Protein AF-A0AAD5KLH9-F1 (afdb_monomer_lite)

InterPro domains:
  IPR018793 Cytochrome c oxidase assembly protein PET191 [PF10203] (15-80)
  IPR018793 Cytochrome c oxidase assembly protein PET191 [PTHR28627] (13-86)

Organism: NCBI:txid1820382

Sequence (90 aa):
MPQSFYEPEQLADTRPCSALRDDLKFCIQNTDCYKKEKKTPRECLLSNHPSVPLECHQLRQSFFECKRSILDNRQRFRGRKDYSAITPKS

Structure (mmCIF, N/CA/C/O backbone):
data_AF-A0AAD5KLH9-F1
#
_entry.id   AF-A0AAD5KLH9-F1
#
loop_
_atom_site.group_PDB
_atom_site.id
_atom_site.type_symbol
_atom_site.label_atom_id
_atom_site.label_alt_id
_atom_site.label_comp_id
_atom_site.label_asym_id
_atom_site.label_entity_id
_atom_site.label_seq_id
_atom_site.pdbx_PDB_ins_code
_atom_site.Cartn_x
_atom_site.Cartn_y
_atom_site.Cartn_z
_atom_site.occupancy
_atom_site.B_iso_or_equiv
_atom_site.auth_seq_id
_atom_site.auth_comp_id
_atom_site.auth_asym_id
_atom_site.auth_atom_id
_atom_site.pdbx_PDB_model_num
ATOM 1 N N . MET A 1 1 ? -16.196 11.768 -37.651 1.00 56.81 1 MET A N 1
ATOM 2 C CA . MET A 1 1 ? -16.557 10.799 -36.596 1.00 56.81 1 MET A CA 1
ATOM 3 C C . MET A 1 1 ? -16.005 9.447 -37.011 1.00 56.81 1 MET A C 1
ATOM 5 O O . MET A 1 1 ? -16.312 9.018 -38.116 1.00 56.81 1 MET A O 1
ATOM 9 N N . PRO A 1 2 ? -15.183 8.811 -36.171 1.00 54.03 2 PRO A N 1
ATOM 10 C CA . PRO A 1 2 ? -15.509 7.436 -35.825 1.00 54.03 2 PRO A CA 1
ATOM 11 C C . PRO A 1 2 ? -15.554 7.262 -34.307 1.00 54.03 2 PRO A C 1
ATOM 13 O O . PRO A 1 2 ? -14.684 7.724 -33.574 1.00 54.03 2 PRO A O 1
ATOM 16 N N . GLN A 1 3 ? -16.630 6.618 -33.866 1.00 56.00 3 GLN A N 1
ATOM 17 C CA . GLN A 1 3 ? -16.830 6.137 -32.508 1.00 56.00 3 GLN A CA 1
ATOM 18 C C . GLN A 1 3 ? -15.834 5.001 -32.254 1.00 56.00 3 GLN A C 1
ATOM 20 O O . GLN A 1 3 ? -15.981 3.921 -32.823 1.00 56.00 3 GLN A O 1
ATOM 25 N N . SER A 1 4 ? -14.831 5.227 -31.406 1.00 45.38 4 SER A N 1
ATOM 26 C CA . SER A 1 4 ? -14.119 4.124 -30.769 1.00 45.38 4 SER A CA 1
ATOM 27 C C . SER A 1 4 ? -14.954 3.656 -29.583 1.00 45.38 4 SER A C 1
ATOM 29 O O . SER A 1 4 ? -15.199 4.390 -28.625 1.00 45.38 4 SER A O 1
ATOM 31 N N . PHE A 1 5 ? -15.446 2.442 -29.761 1.00 54.34 5 PHE A N 1
ATOM 32 C CA . PHE A 1 5 ? -16.168 1.582 -28.850 1.00 54.34 5 PHE A CA 1
ATOM 33 C C . PHE A 1 5 ? -15.637 1.616 -27.409 1.00 54.34 5 PHE A C 1
ATOM 35 O O . PHE A 1 5 ? -14.444 1.747 -27.158 1.00 54.34 5 PHE A O 1
ATOM 42 N N . TYR A 1 6 ? -16.568 1.463 -26.472 1.00 64.31 6 TYR A N 1
ATOM 43 C CA . TYR A 1 6 ? -16.329 1.193 -25.061 1.00 64.31 6 TYR A CA 1
ATOM 44 C C . TYR A 1 6 ? -15.573 -0.140 -24.919 1.00 64.31 6 TYR A C 1
ATOM 46 O O . TYR A 1 6 ? -16.194 -1.200 -24.903 1.00 64.31 6 TYR A O 1
ATOM 54 N N . GLU A 1 7 ? -14.244 -0.098 -24.833 1.00 51.50 7 GLU A N 1
ATOM 55 C CA . GLU A 1 7 ? -13.477 -1.163 -24.188 1.00 51.50 7 GLU A CA 1
ATOM 56 C C . GLU A 1 7 ? -13.312 -0.784 -22.713 1.00 51.50 7 GLU A C 1
ATOM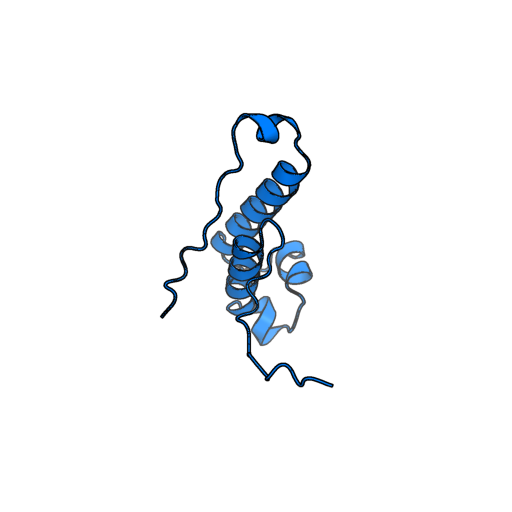 58 O O . GLU A 1 7 ? -12.741 0.269 -22.415 1.00 51.50 7 GLU A O 1
ATOM 63 N N . PRO A 1 8 ? -13.789 -1.598 -21.754 1.00 47.84 8 PRO A N 1
ATOM 64 C CA . PRO A 1 8 ? -13.342 -1.492 -20.376 1.00 47.84 8 PRO A CA 1
ATOM 65 C C . PRO A 1 8 ? -11.913 -2.041 -20.323 1.00 47.84 8 PRO A C 1
ATOM 67 O O . PRO A 1 8 ? -11.663 -3.151 -19.855 1.00 47.84 8 PRO A O 1
ATOM 70 N N . GLU A 1 9 ? -10.979 -1.277 -20.882 1.00 53.62 9 GLU A N 1
ATOM 71 C CA . GLU A 1 9 ? -9.567 -1.611 -20.898 1.00 53.62 9 GLU A CA 1
ATOM 72 C C . GLU A 1 9 ? -9.129 -1.688 -19.439 1.00 53.62 9 GLU A C 1
ATOM 74 O O . GLU A 1 9 ? -9.240 -0.722 -18.677 1.00 53.62 9 GLU A O 1
ATOM 79 N N . GLN A 1 10 ? -8.764 -2.901 -19.021 1.00 56.97 10 GLN A N 1
ATOM 80 C CA . GLN A 1 10 ? -8.304 -3.208 -17.676 1.00 56.97 10 GLN A CA 1
ATOM 81 C C . GLN A 1 10 ? -7.330 -2.109 -17.260 1.00 56.97 10 GLN A C 1
ATOM 83 O O . GLN A 1 10 ? -6.279 -1.965 -17.882 1.00 56.97 10 GLN A O 1
ATOM 88 N N . LEU A 1 11 ? -7.700 -1.321 -16.243 1.00 55.09 11 LEU A N 1
ATOM 89 C CA . LEU A 1 11 ? -6.908 -0.206 -15.728 1.00 55.09 11 LEU A CA 1
ATOM 90 C C . LEU A 1 11 ? -5.671 -0.763 -15.012 1.00 55.09 11 LEU A C 1
ATOM 92 O O . LEU A 1 11 ? -5.532 -0.678 -13.795 1.00 55.09 11 LEU A O 1
ATOM 96 N N . ALA A 1 12 ? -4.777 -1.388 -15.771 1.00 58.78 12 ALA A N 1
ATOM 97 C CA . ALA A 1 12 ? -3.424 -1.654 -15.361 1.00 58.78 12 ALA A CA 1
ATOM 98 C C . ALA A 1 12 ? -2.776 -0.276 -15.255 1.00 58.78 12 ALA A C 1
ATOM 100 O O . ALA A 1 12 ? -2.370 0.310 -16.258 1.00 58.78 12 ALA A O 1
ATOM 101 N N . ASP A 1 13 ? -2.764 0.287 -14.044 1.00 61.28 13 ASP A N 1
ATOM 102 C CA . ASP A 1 13 ? -2.027 1.507 -13.737 1.00 61.28 13 ASP A CA 1
ATOM 103 C C . ASP A 1 13 ? -0.598 1.323 -14.301 1.00 61.28 13 ASP A C 1
ATOM 105 O O . ASP A 1 13 ? 0.217 0.581 -13.753 1.00 61.28 13 ASP A O 1
ATOM 109 N N . THR A 1 14 ? -0.273 1.999 -15.409 1.00 67.56 14 THR A N 1
ATOM 110 C CA . THR A 1 14 ? 1.052 1.949 -16.072 1.00 67.56 14 THR A CA 1
ATOM 111 C C . THR A 1 14 ? 2.127 2.688 -15.275 1.00 67.56 14 THR A C 1
ATOM 113 O O . THR A 1 14 ? 3.288 2.805 -15.675 1.00 67.56 14 THR A O 1
ATOM 116 N N . ARG A 1 15 ? 1.736 3.226 -14.118 1.00 77.00 15 ARG A N 1
ATOM 117 C CA . ARG A 1 15 ? 2.606 3.943 -13.205 1.00 77.00 15 ARG A CA 1
ATOM 118 C C . ARG A 1 15 ? 3.601 2.967 -12.578 1.00 77.00 15 ARG A C 1
ATOM 120 O O . ARG A 1 15 ? 3.222 1.871 -12.171 1.00 77.00 15 ARG A O 1
ATOM 127 N N . PRO A 1 16 ? 4.868 3.372 -12.422 1.00 76.88 16 PRO A N 1
ATOM 128 C CA . PRO A 1 16 ? 5.849 2.540 -11.745 1.00 76.88 16 PRO A CA 1
ATOM 129 C C . PRO A 1 16 ? 5.389 2.234 -10.310 1.00 76.88 16 PRO A C 1
ATOM 131 O O . PRO A 1 16 ? 4.861 3.112 -9.623 1.00 76.88 16 PRO A O 1
ATOM 134 N N . CYS A 1 17 ? 5.614 0.994 -9.865 1.00 84.25 17 CYS A N 1
ATOM 135 C CA . CYS A 1 17 ? 5.178 0.479 -8.560 1.00 84.25 17 CYS A CA 1
ATOM 136 C C . CYS A 1 17 ? 3.650 0.354 -8.383 1.00 84.25 17 CYS A C 1
ATOM 138 O O . CYS A 1 17 ? 3.180 0.357 -7.244 1.00 84.25 17 CYS A O 1
ATOM 140 N N . SER A 1 18 ? 2.869 0.270 -9.467 1.00 84.19 18 SER A N 1
ATOM 141 C CA . SER A 1 18 ? 1.410 0.090 -9.404 1.00 84.19 18 SER A CA 1
ATOM 142 C C . SER A 1 18 ? 1.002 -1.193 -8.682 1.00 84.19 18 SER A C 1
ATOM 144 O O . SER A 1 18 ? 0.211 -1.115 -7.750 1.00 84.19 18 SER A O 1
ATOM 146 N N . ALA A 1 19 ? 1.645 -2.320 -8.995 1.00 84.25 19 ALA A N 1
ATOM 147 C CA . ALA A 1 19 ? 1.454 -3.600 -8.308 1.00 84.25 19 ALA A CA 1
ATOM 148 C C . ALA A 1 19 ? 1.547 -3.474 -6.776 1.00 84.25 19 ALA A C 1
ATOM 150 O O . ALA A 1 19 ? 0.585 -3.731 -6.061 1.00 84.25 19 ALA A O 1
ATOM 151 N N . LEU A 1 20 ? 2.668 -2.945 -6.272 1.00 87.56 20 LEU A N 1
ATOM 152 C CA . LEU A 1 20 ? 2.876 -2.729 -4.835 1.00 87.56 20 LEU A CA 1
ATOM 153 C C . LEU A 1 20 ? 1.848 -1.772 -4.222 1.00 87.56 20 LEU A C 1
ATOM 155 O O . LEU A 1 20 ? 1.511 -1.880 -3.043 1.00 87.56 20 LEU A O 1
ATOM 159 N N . ARG A 1 21 ? 1.367 -0.796 -5.000 1.00 87.81 21 ARG A N 1
ATOM 160 C CA . ARG A 1 21 ? 0.325 0.127 -4.548 1.00 87.81 21 ARG A CA 1
ATOM 161 C C . ARG A 1 21 ? -1.001 -0.603 -4.363 1.00 87.81 21 ARG A C 1
ATOM 163 O O . ARG A 1 21 ? -1.709 -0.297 -3.404 1.00 87.81 21 ARG A O 1
ATOM 170 N N . ASP A 1 22 ? -1.338 -1.509 -5.266 1.00 89.19 22 ASP A N 1
ATOM 171 C CA . ASP A 1 22 ? -2.580 -2.270 -5.210 1.00 89.19 22 ASP A CA 1
ATOM 172 C C . ASP A 1 22 ? -2.529 -3.339 -4.119 1.00 89.19 22 ASP A C 1
ATOM 174 O O . ASP A 1 22 ? -3.466 -3.411 -3.324 1.00 89.19 22 ASP A O 1
ATOM 178 N N . ASP A 1 23 ? -1.397 -4.026 -3.956 1.00 88.62 23 ASP A N 1
ATOM 179 C CA . ASP A 1 23 ? -1.169 -4.950 -2.839 1.00 88.62 23 ASP A CA 1
ATOM 180 C C . ASP A 1 23 ? -1.299 -4.230 -1.489 1.00 88.62 23 ASP A C 1
ATOM 182 O O . ASP A 1 23 ? -1.993 -4.693 -0.582 1.00 88.62 23 ASP A O 1
ATOM 186 N N . LEU A 1 24 ? -0.696 -3.042 -1.354 1.00 89.69 24 LEU A N 1
ATOM 187 C CA . LEU A 1 24 ? -0.788 -2.251 -0.126 1.00 89.69 24 LEU A CA 1
ATOM 188 C C . LEU A 1 24 ? -2.226 -1.793 0.160 1.00 89.69 24 LEU A C 1
ATOM 190 O O . LEU A 1 24 ? -2.671 -1.844 1.310 1.00 89.69 24 LEU A O 1
ATOM 194 N N . LYS A 1 25 ? -2.964 -1.347 -0.867 1.00 89.00 25 LYS A N 1
ATOM 195 C CA . LYS A 1 25 ? -4.386 -0.994 -0.722 1.00 89.00 25 LYS A CA 1
ATOM 196 C C . LYS A 1 25 ? -5.191 -2.206 -0.271 1.00 89.00 25 LYS A C 1
ATOM 198 O O . LYS A 1 25 ? -5.945 -2.080 0.689 1.00 89.00 25 LYS A O 1
ATOM 203 N N . PHE A 1 26 ? -5.021 -3.346 -0.935 1.00 89.12 26 PHE A N 1
ATOM 204 C CA . PHE A 1 26 ? -5.742 -4.576 -0.629 1.00 89.12 26 PHE A CA 1
ATOM 205 C C . PHE A 1 26 ? -5.449 -5.053 0.796 1.00 89.12 26 PHE A C 1
ATOM 207 O O . PHE A 1 26 ? -6.370 -5.392 1.542 1.00 89.12 26 PHE A O 1
ATOM 214 N N . CYS A 1 27 ? -4.182 -4.996 1.215 1.00 91.62 27 CYS A N 1
ATOM 215 C CA . CYS A 1 27 ? -3.771 -5.352 2.567 1.00 91.62 27 CYS A CA 1
ATOM 216 C C . CYS A 1 27 ? -4.509 -4.499 3.607 1.00 91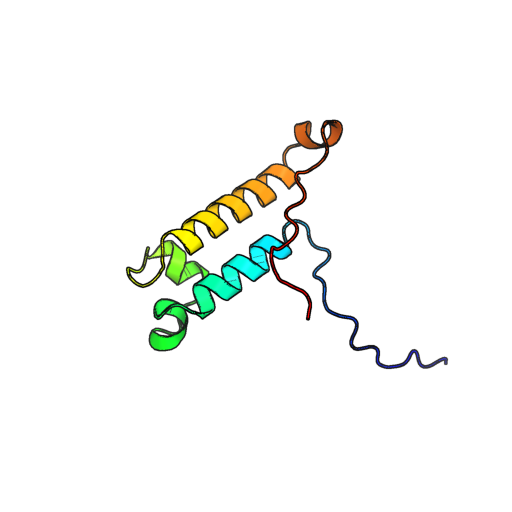.62 27 CYS A C 1
ATOM 218 O O . CYS A 1 27 ? -5.163 -5.032 4.500 1.00 91.62 27 CYS A O 1
ATOM 220 N N . ILE A 1 28 ? -4.500 -3.172 3.447 1.00 89.44 28 ILE A N 1
ATOM 221 C CA . ILE A 1 28 ? -5.116 -2.255 4.415 1.00 89.44 28 ILE A CA 1
ATOM 222 C C . ILE A 1 28 ? -6.645 -2.312 4.365 1.00 89.44 28 ILE A C 1
ATOM 224 O O . ILE A 1 28 ? -7.283 -2.273 5.416 1.00 89.44 28 ILE A O 1
ATOM 228 N N . GLN A 1 29 ? -7.242 -2.456 3.180 1.00 89.12 29 GLN A N 1
ATOM 229 C CA . GLN A 1 29 ? -8.693 -2.590 3.024 1.00 89.12 29 GLN A CA 1
ATOM 230 C C . GLN A 1 29 ? -9.255 -3.787 3.789 1.00 89.12 29 GLN A C 1
ATOM 232 O O . GLN A 1 29 ? -10.399 -3.733 4.236 1.00 89.12 29 GLN A O 1
ATOM 237 N N . ASN A 1 30 ? -8.465 -4.847 3.970 1.00 88.56 30 ASN A N 1
ATOM 238 C CA . ASN A 1 30 ? -8.882 -6.018 4.730 1.00 88.56 30 ASN A CA 1
ATOM 239 C C . ASN A 1 30 ? -8.813 -5.836 6.252 1.00 88.56 30 ASN A C 1
ATOM 241 O O . ASN A 1 30 ? -9.455 -6.610 6.963 1.00 88.56 30 ASN A O 1
ATOM 245 N N . THR A 1 31 ? -8.116 -4.808 6.743 1.00 88.44 31 THR A N 1
ATOM 246 C CA . THR A 1 31 ? -7.927 -4.550 8.178 1.00 88.44 31 THR A CA 1
ATOM 247 C C . THR A 1 31 ? -9.089 -3.790 8.816 1.00 88.44 31 THR A C 1
ATOM 249 O O . THR A 1 31 ? -9.816 -3.030 8.167 1.00 88.44 31 THR A O 1
ATOM 252 N N . ASP A 1 32 ? -9.218 -3.942 10.134 1.00 89.06 32 ASP A N 1
ATOM 253 C CA . ASP A 1 32 ? -10.230 -3.241 10.927 1.00 89.06 32 ASP A CA 1
ATOM 254 C C . ASP A 1 32 ? -10.054 -1.718 10.917 1.00 89.06 32 ASP A C 1
ATOM 256 O O . ASP A 1 32 ? -11.050 -0.999 10.925 1.00 89.06 32 ASP A O 1
ATOM 260 N N . CYS A 1 33 ? -8.822 -1.213 10.816 1.00 89.25 33 CYS A N 1
ATOM 261 C CA . CYS A 1 33 ? -8.572 0.227 10.734 1.00 89.25 33 CYS A CA 1
ATOM 262 C C . CYS A 1 33 ? -9.279 0.881 9.529 1.00 89.25 33 CYS A C 1
ATOM 264 O O . CYS A 1 33 ? -9.812 1.987 9.632 1.00 89.25 33 CYS A O 1
ATOM 266 N N . TYR A 1 34 ? -9.357 0.187 8.388 1.00 88.81 34 TYR A N 1
ATOM 267 C CA . TYR A 1 34 ? -10.098 0.693 7.230 1.00 88.81 34 TYR A CA 1
ATOM 268 C C . TYR A 1 34 ? -11.601 0.400 7.336 1.00 88.81 34 TYR A C 1
ATOM 270 O O . TYR A 1 34 ? -12.423 1.281 7.095 1.00 88.81 34 TYR A O 1
ATOM 278 N N . LYS A 1 35 ? -11.980 -0.827 7.720 1.00 89.12 35 LYS A N 1
ATOM 279 C CA . LYS A 1 35 ? -13.390 -1.261 7.733 1.00 89.12 35 LYS A CA 1
ATOM 280 C C . LYS A 1 35 ? -14.208 -0.650 8.873 1.00 89.12 35 LYS A C 1
ATOM 282 O O . LYS A 1 35 ? -15.326 -0.195 8.642 1.00 89.12 35 LYS A O 1
ATOM 287 N N . LYS A 1 36 ? -13.675 -0.665 10.098 1.00 89.12 36 LYS A N 1
ATOM 288 C CA . LYS A 1 36 ? -14.379 -0.234 11.317 1.00 89.12 36 LYS A CA 1
ATOM 289 C C . LYS A 1 36 ? -14.185 1.252 11.576 1.00 89.12 36 LYS A C 1
ATOM 291 O O . LYS A 1 36 ? -15.160 1.969 11.767 1.00 89.12 36 LYS A O 1
ATOM 296 N N . GLU A 1 37 ? -12.940 1.719 11.546 1.00 85.62 37 GLU A N 1
ATOM 297 C CA . GLU A 1 37 ? -12.625 3.117 11.870 1.00 85.62 37 GLU A CA 1
ATOM 298 C C . GLU A 1 37 ? -12.777 4.064 10.676 1.00 85.62 37 GLU A C 1
ATOM 300 O O . GLU A 1 37 ? -12.740 5.279 10.860 1.00 85.62 37 GLU A O 1
ATOM 305 N N . LYS A 1 38 ? -12.965 3.529 9.457 1.00 86.81 38 LYS A N 1
ATOM 306 C CA . LYS A 1 38 ? -13.101 4.301 8.207 1.00 86.81 38 LYS A CA 1
ATOM 307 C C . LYS A 1 38 ? -11.964 5.306 7.992 1.00 86.81 38 LYS A C 1
ATOM 309 O O . LYS A 1 38 ? -12.146 6.330 7.332 1.00 86.81 38 LYS A O 1
ATOM 314 N N . LYS A 1 39 ? -10.784 5.006 8.540 1.00 87.00 39 LYS A N 1
ATOM 315 C CA . LYS A 1 39 ? -9.586 5.830 8.396 1.00 87.00 39 LYS A CA 1
ATOM 316 C C . LYS A 1 39 ? -8.974 5.646 7.019 1.00 87.00 39 LYS A C 1
ATOM 318 O O . LYS A 1 39 ? -9.134 4.615 6.360 1.00 87.00 39 LYS A O 1
ATOM 323 N N . THR A 1 40 ? -8.230 6.650 6.575 1.00 87.31 40 THR A N 1
ATOM 324 C CA . THR A 1 40 ? -7.488 6.532 5.322 1.00 87.31 40 THR A CA 1
ATOM 325 C C . THR A 1 40 ? -6.335 5.531 5.473 1.00 87.31 40 THR A C 1
ATOM 327 O O . THR A 1 40 ? -5.759 5.399 6.556 1.00 87.31 40 THR A O 1
ATOM 330 N N . PRO A 1 41 ? -5.902 4.861 4.386 1.00 85.75 41 PRO A N 1
ATOM 331 C CA . PRO A 1 41 ? -4.778 3.930 4.456 1.00 85.75 41 PRO A CA 1
ATOM 332 C C . PRO A 1 41 ? -3.491 4.570 4.993 1.00 85.75 41 PRO A C 1
ATOM 334 O O . PRO A 1 41 ? -2.689 3.917 5.654 1.00 85.75 41 PRO A O 1
ATOM 337 N N . ARG A 1 42 ? -3.307 5.873 4.743 1.00 85.94 42 ARG A N 1
ATOM 338 C CA . ARG A 1 42 ? -2.205 6.651 5.318 1.00 85.94 42 ARG A CA 1
ATOM 339 C C . ARG A 1 42 ? -2.303 6.743 6.832 1.00 85.94 42 ARG A C 1
ATOM 341 O O . ARG A 1 42 ? -1.299 6.505 7.491 1.00 85.94 42 ARG A O 1
ATOM 348 N N . GLU A 1 43 ? -3.471 7.082 7.364 1.00 87.81 43 GLU A N 1
ATOM 349 C CA . GLU A 1 43 ? -3.680 7.194 8.808 1.00 87.81 43 GLU A CA 1
ATOM 350 C C . GLU A 1 43 ? -3.466 5.852 9.499 1.00 87.81 43 GLU A C 1
ATOM 352 O O . GLU A 1 43 ? -2.727 5.811 10.474 1.00 87.81 43 GLU A O 1
ATOM 357 N N . CYS A 1 44 ? -3.982 4.755 8.936 1.00 86.69 44 CYS A N 1
ATOM 358 C CA . CYS A 1 44 ? -3.773 3.409 9.479 1.00 86.69 44 CYS A CA 1
ATOM 359 C C . CYS A 1 44 ? -2.291 3.026 9.597 1.00 86.69 44 CYS A C 1
ATOM 361 O O . CYS A 1 44 ? -1.874 2.423 10.587 1.00 86.69 44 CYS A O 1
ATOM 363 N N . LEU A 1 45 ? -1.484 3.408 8.602 1.00 85.50 45 LEU A N 1
ATOM 364 C CA . LEU A 1 45 ? -0.039 3.169 8.589 1.00 85.50 45 LEU A CA 1
ATOM 365 C C . LEU A 1 45 ? 0.753 4.153 9.463 1.00 85.50 45 LEU A C 1
ATOM 367 O O . LEU A 1 45 ? 1.864 3.832 9.879 1.00 85.50 45 LEU A O 1
ATOM 371 N N . LEU A 1 46 ? 0.242 5.367 9.677 1.00 86.25 46 LEU A N 1
ATOM 372 C CA . LEU A 1 46 ? 0.870 6.394 10.517 1.00 86.25 46 LEU A CA 1
ATOM 373 C C . LEU A 1 46 ? 0.632 6.117 11.999 1.00 86.25 46 LEU A C 1
ATOM 375 O O . LEU A 1 46 ? 1.553 6.261 12.797 1.00 86.25 46 LEU A O 1
ATOM 379 N N . SER A 1 47 ? -0.579 5.692 12.357 1.00 82.56 47 SER A N 1
ATOM 380 C CA . SER A 1 47 ? -0.946 5.383 13.736 1.00 82.56 47 SER A CA 1
ATOM 381 C C . SER A 1 47 ? -0.428 4.026 14.216 1.00 82.56 47 SER A C 1
ATOM 383 O O . SER A 1 47 ? -0.655 3.702 15.375 1.00 82.56 47 SER A O 1
ATOM 385 N N . ASN A 1 48 ? 0.221 3.231 13.346 1.00 79.62 48 ASN A N 1
ATOM 386 C CA . ASN A 1 48 ? 0.635 1.845 13.614 1.00 79.62 48 ASN A CA 1
ATOM 387 C C . ASN A 1 48 ? -0.473 1.065 14.339 1.00 79.62 48 ASN A C 1
ATOM 389 O O . ASN A 1 48 ? -0.274 0.543 15.435 1.00 79.62 48 ASN A O 1
ATOM 393 N N . HIS A 1 49 ? -1.679 1.076 13.761 1.00 80.44 49 HIS A N 1
ATOM 394 C CA . HIS A 1 49 ? -2.840 0.495 14.426 1.00 80.44 49 HIS A CA 1
ATOM 395 C C . HIS A 1 49 ? -2.618 -1.013 14.655 1.00 80.44 49 HIS A C 1
ATOM 397 O O . HIS A 1 49 ? -2.188 -1.689 13.720 1.00 80.44 49 HIS A O 1
ATOM 403 N N . PRO A 1 50 ? -2.945 -1.581 15.833 1.00 84.00 50 PRO A N 1
ATOM 404 C CA . PRO A 1 50 ? -2.716 -3.001 16.129 1.00 84.00 50 PRO A CA 1
ATOM 405 C C . PRO A 1 50 ? -3.446 -3.956 15.176 1.00 84.00 50 PRO A C 1
ATOM 407 O O . PRO A 1 50 ? -3.072 -5.117 15.059 1.00 84.00 50 PRO A O 1
ATOM 410 N N . SER A 1 51 ? -4.480 -3.483 14.472 1.00 84.19 51 SER A N 1
ATOM 411 C CA . SER A 1 51 ? -5.165 -4.286 13.455 1.00 84.19 51 SER A CA 1
ATOM 412 C C . SER A 1 51 ? -4.413 -4.394 12.127 1.00 84.19 51 SER A C 1
ATOM 414 O O . SER A 1 51 ? -4.900 -5.077 11.227 1.00 84.19 51 SER A O 1
ATOM 416 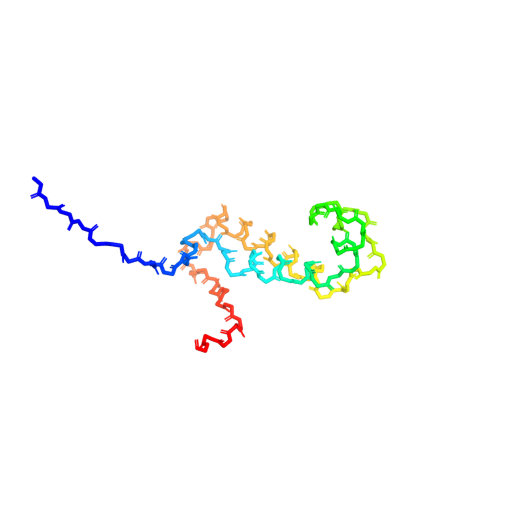N N . VAL A 1 52 ? -3.334 -3.634 11.930 1.00 87.00 52 VAL A N 1
ATOM 417 C CA . VAL A 1 52 ? -2.551 -3.657 10.694 1.00 87.00 52 VAL A CA 1
ATOM 418 C C . VAL A 1 52 ? -1.432 -4.683 10.875 1.00 87.00 52 VAL A C 1
ATOM 420 O O . VAL A 1 52 ? -0.536 -4.466 11.689 1.00 87.00 52 VAL A O 1
ATOM 423 N N . PRO A 1 53 ? -1.467 -5.816 10.153 1.00 88.75 53 PRO A N 1
ATOM 424 C CA . PRO A 1 53 ? -0.445 -6.840 10.286 1.00 88.75 53 PRO A CA 1
ATOM 425 C C . PRO A 1 53 ? 0.896 -6.350 9.736 1.00 88.75 53 PRO A C 1
ATOM 427 O O . PRO A 1 53 ? 0.962 -5.471 8.869 1.00 88.75 53 PRO A O 1
ATOM 430 N N . LEU A 1 54 ? 1.975 -6.982 10.202 1.00 88.69 54 LEU A N 1
ATOM 431 C CA . LEU A 1 54 ? 3.343 -6.672 9.786 1.00 88.69 54 LEU A CA 1
ATOM 432 C C . LEU A 1 54 ? 3.525 -6.769 8.258 1.00 88.69 54 LEU A C 1
ATOM 434 O O . LEU A 1 54 ? 4.245 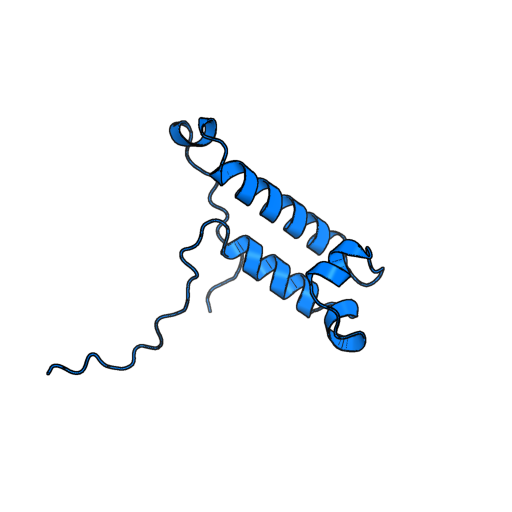-5.964 7.677 1.00 88.69 54 LEU A O 1
ATOM 438 N N . GLU A 1 55 ? 2.803 -7.679 7.603 1.00 89.00 55 GLU A N 1
ATOM 439 C CA . GLU A 1 55 ? 2.767 -7.837 6.141 1.00 89.00 55 GLU A CA 1
ATOM 440 C C . GLU A 1 55 ? 2.415 -6.525 5.414 1.00 89.00 55 GLU A C 1
ATOM 442 O O . GLU A 1 55 ? 3.080 -6.133 4.454 1.00 89.00 55 GLU A O 1
ATOM 447 N N . CYS A 1 56 ? 1.432 -5.761 5.909 1.00 90.38 56 CYS A N 1
ATOM 448 C CA . CYS A 1 56 ? 1.086 -4.471 5.300 1.00 90.38 56 CYS A CA 1
ATOM 449 C C . CYS A 1 56 ? 2.200 -3.429 5.499 1.00 90.38 56 CYS A C 1
ATOM 451 O O . CYS A 1 56 ? 2.406 -2.558 4.648 1.00 90.38 56 CYS A O 1
ATOM 453 N N . HIS A 1 57 ? 2.940 -3.507 6.610 1.00 88.88 57 HIS A N 1
ATOM 454 C CA . HIS A 1 57 ? 4.104 -2.653 6.848 1.00 88.88 57 HIS A CA 1
ATOM 455 C C . HIS A 1 57 ? 5.274 -3.018 5.927 1.00 88.88 57 HIS A C 1
ATOM 457 O O . HIS A 1 57 ? 5.945 -2.115 5.421 1.00 88.88 57 HIS A O 1
ATOM 463 N N . GLN A 1 58 ? 5.475 -4.305 5.640 1.00 90.44 58 GLN A N 1
ATOM 464 C CA . GLN A 1 58 ? 6.451 -4.759 4.648 1.00 90.44 58 GLN A CA 1
ATOM 465 C C . GLN A 1 58 ? 6.085 -4.265 3.243 1.00 90.44 58 GLN A C 1
ATOM 467 O O . GLN A 1 58 ? 6.923 -3.664 2.575 1.00 90.44 58 GLN A O 1
ATOM 472 N N . LEU A 1 59 ? 4.819 -4.385 2.826 1.00 90.56 59 LEU A N 1
ATOM 473 C CA . LEU A 1 59 ? 4.351 -3.841 1.543 1.00 90.56 59 LEU A CA 1
ATOM 474 C C . LEU A 1 59 ? 4.557 -2.323 1.442 1.00 90.56 59 LEU A C 1
ATOM 476 O O . LEU A 1 59 ? 4.963 -1.812 0.395 1.00 90.56 59 LEU A O 1
ATOM 480 N N . ARG A 1 60 ? 4.343 -1.580 2.538 1.00 90.06 60 ARG A N 1
ATOM 481 C CA . ARG A 1 60 ? 4.650 -0.140 2.603 1.00 90.06 60 ARG A CA 1
ATOM 482 C C . ARG A 1 60 ? 6.142 0.118 2.387 1.00 90.06 60 ARG A C 1
ATOM 484 O O . ARG A 1 60 ? 6.484 1.048 1.651 1.00 90.06 60 ARG A O 1
ATOM 491 N N . GLN A 1 61 ? 7.006 -0.668 3.026 1.00 90.31 61 GLN A N 1
ATOM 492 C CA . GLN A 1 61 ? 8.458 -0.583 2.877 1.00 90.31 61 GLN A CA 1
ATOM 493 C C . GLN A 1 61 ? 8.859 -0.835 1.416 1.00 90.31 61 GLN A C 1
ATOM 495 O O . GLN A 1 61 ? 9.508 0.017 0.809 1.00 90.31 61 GLN A O 1
ATOM 500 N N . SER A 1 62 ? 8.376 -1.923 0.809 1.00 88.94 62 SER A N 1
ATOM 501 C CA . SER A 1 62 ? 8.636 -2.258 -0.597 1.00 88.94 62 SER A CA 1
ATOM 502 C C . SER A 1 62 ? 8.123 -1.184 -1.556 1.00 88.94 62 SER A C 1
ATOM 504 O O . SER A 1 62 ? 8.825 -0.806 -2.494 1.00 88.94 62 SER A O 1
ATOM 506 N N . PHE A 1 63 ? 6.932 -0.625 -1.317 1.00 88.56 63 PHE A N 1
ATOM 507 C CA . PHE A 1 63 ? 6.407 0.489 -2.113 1.00 88.56 63 PHE A CA 1
ATOM 508 C C . PHE A 1 63 ? 7.314 1.726 -2.023 1.00 88.56 63 PHE A C 1
ATOM 510 O O . PHE A 1 63 ? 7.567 2.395 -3.030 1.00 88.56 63 PHE A O 1
ATOM 517 N N . PHE A 1 64 ? 7.842 2.023 -0.833 1.00 89.31 64 PHE A N 1
ATOM 518 C CA . PHE A 1 64 ? 8.766 3.135 -0.625 1.00 89.31 64 PHE A CA 1
ATOM 519 C C . PHE A 1 64 ? 10.116 2.902 -1.315 1.00 89.31 64 PHE A C 1
ATOM 521 O O . PHE A 1 64 ? 10.644 3.813 -1.955 1.00 89.31 64 PHE A O 1
ATOM 528 N N . GLU A 1 65 ? 10.646 1.683 -1.246 1.00 88.00 65 GLU A N 1
ATOM 529 C CA . GLU A 1 65 ? 11.868 1.267 -1.940 1.00 88.00 65 GLU A CA 1
ATOM 530 C C . GLU A 1 65 ? 11.712 1.325 -3.455 1.00 88.00 65 GLU A C 1
ATOM 532 O O . GLU A 1 65 ? 12.567 1.888 -4.137 1.00 88.00 65 GLU A O 1
ATOM 537 N N . CYS A 1 66 ? 10.590 0.836 -3.984 1.00 87.00 66 CYS A N 1
ATOM 538 C CA . CYS A 1 66 ? 10.285 0.932 -5.402 1.00 87.00 66 CYS A CA 1
ATOM 539 C C . CYS A 1 66 ? 10.209 2.403 -5.835 1.00 87.00 66 CYS A C 1
ATOM 541 O O . CYS A 1 66 ? 10.858 2.802 -6.804 1.00 87.00 66 CYS A O 1
ATOM 543 N N . LYS A 1 67 ? 9.523 3.257 -5.061 1.00 85.81 67 LYS A N 1
ATOM 544 C CA . LYS A 1 67 ? 9.464 4.698 -5.341 1.00 85.81 67 LYS A CA 1
ATOM 545 C C . LYS A 1 67 ? 10.848 5.353 -5.304 1.00 85.81 67 LYS A C 1
ATOM 547 O O . LYS A 1 67 ? 11.165 6.169 -6.169 1.00 85.81 67 LYS A O 1
ATOM 552 N N . ARG A 1 68 ? 11.687 4.985 -4.334 1.00 86.81 68 ARG A N 1
ATOM 553 C CA . ARG A 1 68 ? 13.074 5.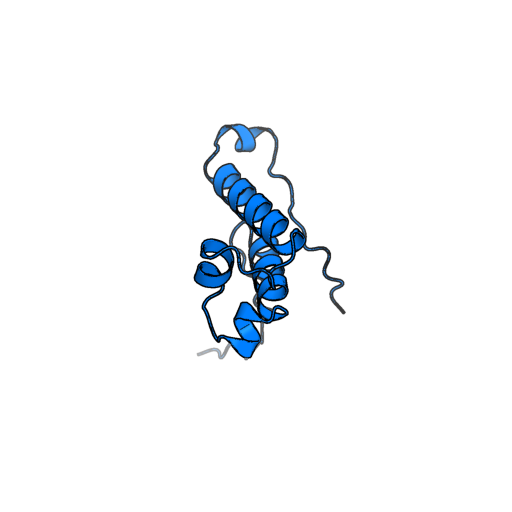457 -4.223 1.00 86.81 68 ARG A CA 1
ATOM 554 C C . ARG A 1 68 ? 13.918 4.989 -5.409 1.00 86.81 68 ARG A C 1
ATOM 556 O O . ARG A 1 68 ? 14.672 5.781 -5.965 1.00 86.81 68 ARG A O 1
ATOM 563 N N . SER A 1 69 ? 13.729 3.750 -5.854 1.00 82.25 69 SER A N 1
ATOM 564 C CA . SER A 1 69 ? 14.402 3.181 -7.022 1.00 82.25 69 SER A CA 1
ATOM 565 C C . SER A 1 69 ? 14.041 3.882 -8.333 1.00 82.25 69 SER A C 1
ATOM 567 O O . SER A 1 69 ? 14.815 3.798 -9.284 1.00 82.25 69 SER A O 1
ATOM 569 N N . ILE A 1 70 ? 12.882 4.540 -8.434 1.00 79.31 70 ILE A N 1
ATOM 570 C CA . ILE A 1 70 ? 12.539 5.333 -9.624 1.00 79.31 70 ILE A CA 1
ATOM 571 C C 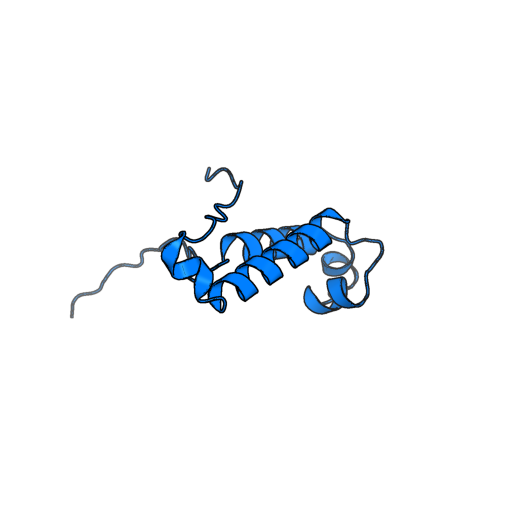. ILE A 1 70 ? 13.460 6.549 -9.740 1.00 79.31 70 ILE A C 1
ATOM 573 O O . ILE A 1 70 ? 13.869 6.899 -10.847 1.00 79.31 70 ILE A O 1
ATOM 577 N N . LEU A 1 71 ? 13.755 7.182 -8.602 1.00 80.25 71 LEU A N 1
ATOM 578 C CA . LEU A 1 71 ? 14.589 8.380 -8.498 1.00 80.25 71 LEU A CA 1
ATOM 579 C C . LEU A 1 71 ? 16.085 8.044 -8.536 1.00 80.25 71 LEU A C 1
ATOM 581 O O . LEU A 1 71 ? 16.898 8.885 -8.917 1.00 80.25 71 LEU A O 1
ATOM 585 N N . ASP A 1 72 ? 16.451 6.821 -8.151 1.00 77.44 72 ASP A N 1
ATOM 586 C CA . ASP A 1 72 ? 17.832 6.362 -8.164 1.00 77.44 72 ASP A CA 1
ATOM 587 C C . ASP A 1 72 ? 18.322 6.081 -9.597 1.00 77.44 72 ASP A C 1
ATOM 589 O O . ASP A 1 72 ? 17.968 5.091 -10.243 1.00 77.44 72 ASP A O 1
ATOM 593 N N . ASN A 1 73 ? 19.183 6.968 -10.100 1.00 66.38 73 ASN A N 1
ATOM 594 C CA . ASN A 1 73 ? 19.741 6.863 -11.446 1.00 66.38 73 ASN A CA 1
ATOM 595 C C . ASN A 1 73 ? 20.744 5.705 -11.617 1.00 66.38 73 ASN A C 1
ATOM 597 O O . ASN A 1 73 ? 20.997 5.319 -12.759 1.00 66.38 73 ASN A O 1
ATOM 601 N N . ARG A 1 74 ? 21.294 5.109 -10.543 1.00 68.12 74 ARG A N 1
ATOM 602 C CA . ARG A 1 74 ? 22.203 3.947 -10.655 1.00 68.12 74 ARG A CA 1
ATOM 603 C C . ARG A 1 74 ? 21.465 2.691 -11.116 1.00 68.12 74 ARG A C 1
ATOM 605 O O . ARG A 1 74 ? 22.068 1.847 -11.775 1.00 68.12 74 ARG A O 1
ATOM 612 N N . GLN A 1 75 ? 20.166 2.588 -10.836 1.00 62.81 75 GLN A N 1
ATOM 613 C CA . GLN A 1 75 ? 19.324 1.462 -11.263 1.00 62.81 75 GLN A CA 1
ATOM 614 C C . GLN A 1 75 ? 19.022 1.487 -12.776 1.00 62.81 75 GLN A C 1
ATOM 616 O O . GLN A 1 75 ? 18.550 0.493 -13.321 1.00 62.81 75 GLN A O 1
ATOM 621 N N . ARG A 1 76 ? 19.332 2.587 -13.489 1.00 61.56 76 ARG A N 1
ATOM 622 C CA . ARG A 1 76 ? 19.141 2.686 -14.951 1.00 61.56 76 ARG A CA 1
ATOM 623 C C . ARG A 1 76 ? 20.030 1.719 -15.735 1.00 61.56 76 ARG A C 1
ATOM 625 O O . ARG A 1 76 ? 19.606 1.230 -16.771 1.00 61.56 76 ARG A O 1
ATOM 632 N N . PHE A 1 77 ? 21.232 1.427 -15.234 1.00 59.06 77 PHE A N 1
ATOM 633 C CA . PHE A 1 77 ? 22.189 0.542 -15.911 1.00 59.06 77 PHE A CA 1
ATOM 634 C C . PHE A 1 77 ? 21.981 -0.943 -15.599 1.00 59.06 77 PHE A C 1
ATOM 636 O O . PHE A 1 77 ? 22.395 -1.790 -16.379 1.00 59.06 77 PHE A O 1
ATOM 643 N N . ARG A 1 78 ? 21.368 -1.267 -14.452 1.00 67.81 78 ARG A N 1
ATOM 644 C CA . ARG A 1 78 ? 21.193 -2.652 -13.973 1.00 67.81 78 ARG A CA 1
ATOM 645 C C . ARG A 1 78 ? 19.800 -3.225 -14.236 1.00 67.81 78 ARG A C 1
ATOM 647 O O . ARG A 1 78 ? 19.585 -4.404 -13.992 1.00 67.81 78 ARG A O 1
ATOM 654 N N . GLY A 1 79 ? 18.878 -2.404 -14.738 1.00 60.47 79 GLY A N 1
ATOM 655 C CA . GLY A 1 79 ? 17.466 -2.759 -14.836 1.00 60.47 79 GLY A CA 1
ATOM 656 C C . GLY A 1 79 ? 16.757 -2.614 -13.489 1.00 60.47 79 GLY A C 1
ATOM 657 O O . GLY A 1 79 ? 17.358 -2.726 -12.419 1.00 60.47 79 GLY A O 1
ATOM 658 N N . ARG A 1 80 ? 15.459 -2.307 -13.532 1.00 62.84 80 ARG A N 1
ATOM 659 C CA . ARG A 1 80 ? 14.627 -2.256 -12.325 1.00 62.84 80 ARG A CA 1
ATOM 660 C C . ARG A 1 80 ? 14.209 -3.671 -11.945 1.00 62.84 80 ARG A C 1
ATOM 662 O O . ARG A 1 80 ? 13.885 -4.454 -12.828 1.00 62.84 80 ARG A O 1
ATOM 669 N N . LYS A 1 81 ? 14.146 -3.951 -10.639 1.00 63.88 81 LYS A N 1
ATOM 670 C CA . LYS A 1 81 ? 13.429 -5.124 -10.126 1.00 63.88 81 LYS A CA 1
ATOM 671 C C . LYS A 1 81 ? 11.966 -4.998 -10.542 1.00 63.88 81 LYS A C 1
ATOM 673 O O . LYS A 1 81 ? 11.310 -4.003 -10.223 1.00 63.88 81 LYS A O 1
ATOM 678 N N . ASP A 1 82 ? 11.494 -5.967 -11.302 1.00 62.91 82 ASP A N 1
ATOM 679 C CA . ASP A 1 82 ? 10.100 -6.124 -11.656 1.00 62.91 82 ASP A CA 1
ATOM 680 C C . ASP A 1 82 ? 9.336 -6.576 -10.412 1.00 62.91 82 ASP A C 1
ATOM 682 O O . ASP A 1 82 ? 9.445 -7.699 -9.936 1.00 62.91 82 ASP A O 1
ATOM 686 N N . TYR A 1 83 ? 8.566 -5.654 -9.844 1.00 64.31 83 TYR A N 1
ATOM 687 C CA . TYR A 1 83 ? 7.574 -5.986 -8.831 1.00 64.31 83 TYR A CA 1
ATOM 688 C C . TYR A 1 83 ? 6.302 -6.407 -9.573 1.00 64.31 83 TYR A C 1
ATOM 690 O O . TYR A 1 83 ? 5.361 -5.624 -9.689 1.00 64.31 83 TYR A O 1
ATOM 698 N N . SER A 1 84 ? 6.319 -7.589 -10.192 1.00 56.78 84 SER A N 1
ATOM 699 C CA . SER A 1 84 ? 5.115 -8.204 -10.751 1.00 56.78 84 SER A CA 1
ATOM 700 C C . SER A 1 84 ? 4.277 -8.743 -9.586 1.00 56.78 84 SER A C 1
ATOM 702 O O . SER A 1 84 ? 4.767 -9.497 -8.749 1.00 56.78 84 SER A O 1
ATOM 704 N N . ALA A 1 85 ? 3.036 -8.263 -9.468 1.00 51.69 85 ALA A N 1
ATOM 705 C CA . ALA A 1 85 ? 2.113 -8.682 -8.417 1.00 51.69 85 ALA A CA 1
ATOM 706 C C . ALA A 1 85 ? 1.943 -10.209 -8.438 1.00 51.69 85 ALA A C 1
ATOM 708 O O . ALA A 1 85 ? 1.782 -10.802 -9.503 1.00 51.69 85 ALA A O 1
ATOM 709 N N . ILE A 1 86 ? 1.905 -10.835 -7.261 1.00 53.25 86 ILE A N 1
ATOM 710 C CA . ILE A 1 86 ? 1.622 -12.273 -7.080 1.00 53.25 86 ILE A CA 1
ATOM 711 C C . ILE A 1 86 ? 0.106 -12.540 -7.229 1.00 53.25 86 ILE A C 1
ATOM 713 O O . ILE A 1 86 ? -0.424 -13.535 -6.745 1.00 53.25 86 ILE A O 1
ATOM 717 N N . THR A 1 87 ? -0.648 -11.650 -7.878 1.00 50.72 87 THR A N 1
ATOM 718 C CA . THR A 1 87 ? -2.080 -11.857 -8.076 1.00 50.72 87 THR A CA 1
ATOM 719 C C . THR A 1 87 ? -2.296 -12.818 -9.248 1.00 50.72 87 THR A C 1
ATOM 721 O O . THR A 1 87 ? -1.922 -12.504 -10.382 1.00 50.72 87 THR A O 1
ATOM 724 N N . PRO A 1 88 ? -2.895 -14.005 -9.025 1.00 43.25 88 PRO A N 1
ATOM 725 C CA . PRO A 1 88 ? -3.346 -14.839 -10.125 1.00 43.25 88 PRO A CA 1
ATOM 726 C C . PRO A 1 88 ? -4.467 -14.082 -10.838 1.00 43.25 88 PRO A C 1
ATOM 728 O O . PRO A 1 88 ? -5.563 -13.906 -10.306 1.00 43.25 88 PRO A O 1
ATOM 731 N N . LYS A 1 89 ? -4.169 -13.586 -12.038 1.00 46.56 89 LYS A N 1
ATOM 732 C CA . LYS A 1 89 ? -5.164 -13.070 -12.976 1.00 46.56 89 LYS A CA 1
ATOM 733 C C . LYS A 1 89 ? -6.064 -14.263 -13.342 1.00 46.56 89 LYS A C 1
ATOM 735 O O . LYS A 1 89 ? -5.611 -15.144 -14.066 1.00 46.56 89 LYS A O 1
ATOM 740 N N . SER A 1 90 ? -7.251 -14.353 -12.733 1.00 37.59 90 SER A N 1
ATOM 741 C CA . SER A 1 90 ? -8.300 -15.315 -13.119 1.00 37.59 90 SER A CA 1
ATOM 742 C C . SER A 1 90 ? -9.049 -14.810 -14.342 1.00 37.59 90 SER A C 1
ATOM 744 O O . SER A 1 90 ? -9.245 -13.575 -14.421 1.00 37.59 90 SER A O 1
#

Secondary structure (DSSP, 8-state):
--------------STTHHHHHHHHHHHHTSHHHHTT---HHHHHHTT-TTS-HHHHHHHHHHHHHHHHHH-TTHHHH------------

Radius of gyration: 16.66 Å; chains: 1; bounding box: 39×26×53 Å

Foldseek 3Di:
DDDDDDDPPPPPPPDFCSLLVVVLVVQQCPFCCCVPVVDDSVVCLVVVDPRRDVVSVVSVVVSVVRVVCVVDPVCVVVPDPDPDHPDPPD

pLDDT: mean 76.08, std 15.14, range [37.59, 91.62]